Protein 2D3V (pdb70)

Solvent-accessible surface area: 10379 Å² total

Radius of gyration: 19.26 Å; Cα contacts (8 Å, |Δi|>4): 455; chains: 1; bounding box: 33×40×51 Å

CATH classification: 2.60.40.10 (+1 more: 2.60.40.10)

InterPro domains:
  IPR003598 Immunoglobulin subtype 2 [SM00408] (58-123)
  IPR003599 Immunoglobulin domain subtype [SM00409] (52-136)
  IPR003599 Immunoglobulin domain subtype [SM00409] (147-234)
  IPR013783 Immunoglobulin-like fold [G3DSA:2.60.40.10] (43-137)
  IPR013783 Immunoglobulin-like fold [G3DSA:2.60.40.10] (138-236)
  IPR036179 Immunoglobulin-like domain superfamily [SSF48726] (44-137)
  IPR036179 Immunoglobulin-like domain superfamily [SSF48726] (139-238)
  IPR050412 Immunoglobulin-like Receptors in Immune Regulation [PTHR11738] (25-283)

Foldseek 3Di:
DAEKAKAKPPHQEEEAFAKIKIKIFAAQQFQKKFKCFPPDPDTPDMDRDDDRRGMDIDIDRGDLVVFGKMWMWTQGPVGIGDIHDIRGHAYEAPAAAFAWDCVKIKTKDLDDFQKKWKQWCDDIDIDGWDADPVRMTIDIDDDPDQDPVDKTTWMWGHHPVRRRYTYHIHPDDIPPD

Sequence (177 aa):
LSKATLWAEPGSVISRGNSVTIRCQGTLEAQEYRLVKEGSPEPWDTQNPLEPKNKARFSIPSTEHHAGRYRCYYYSPAGWSEPSDPLELVVTGFYNKPTLSAVTLQCGSRLRFDRFILTEEKLSWTLDSQLTPSGQFQALFPVGPVTPSHRWLRCYGSRRHILQVWSEPSDLLEIPV

Structure (mmCIF, N/CA/C/O backbone):
data_2D3V
#
_entry.id   2D3V
#
_cell.length_a   28.080
_cell.length_b   58.645
_cell.length_c   131.619
_cell.angle_alpha   90.00
_cell.angle_beta   90.00
_cell.angle_gamma   90.00
#
_symmetry.space_group_name_H-M   'P 21 21 21'
#
loop_
_entity.id
_entity.type
_entity.pdbx_description
1 polymer 'leukocyte immunoglobulin-like receptor subfamily A member 5 isoform 1'
2 water water
#
loop_
_atom_site.group_PDB
_atom_site.id
_atom_site.type_symbol
_atom_site.label_atom_id
_atom_site.label_alt_id
_atom_site.label_comp_id
_atom_site.label_asym_id
_atom_site.label_entity_id
_atom_site.label_seq_id
_atom_site.pdbx_PDB_ins_code
_atom_site.Cartn_x
_atom_site.Cartn_y
_atom_site.Cartn_z
_atom_site.occupancy
_atom_site.B_iso_or_equiv
_atom_site.auth_seq_id
_atom_site.auth_comp_id
_atom_site.auth_asym_id
_atom_site.auth_atom_id
_atom_site.pdbx_PDB_model_num
ATOM 1 N N . LEU A 1 3 ? 29.893 30.674 8.731 1.00 33.52 3 LEU A N 1
ATOM 2 C CA . LEU A 1 3 ? 29.083 29.809 7.815 1.00 32.73 3 LEU A CA 1
ATOM 3 C C . LEU A 1 3 ? 27.610 29.838 8.211 1.00 32.95 3 LEU A C 1
ATOM 4 O O . LEU A 1 3 ? 27.295 29.969 9.389 1.00 34.24 3 LEU A O 1
ATOM 9 N N . SER A 1 4 ? 26.719 29.700 7.230 1.00 31.94 4 SER A N 1
ATOM 10 C CA . SER A 1 4 ? 25.269 29.816 7.492 1.00 30.49 4 SER A CA 1
ATOM 11 C C . SER A 1 4 ? 24.651 28.465 7.651 1.00 29.42 4 SER A C 1
ATOM 12 O O . SER A 1 4 ? 25.079 27.506 6.967 1.00 28.16 4 SER A O 1
ATOM 15 N N . LYS A 1 5 ? 23.677 28.393 8.566 1.00 26.96 5 LYS A N 1
ATOM 16 C CA . LYS A 1 5 ? 22.974 27.166 8.870 1.00 26.94 5 LYS A CA 1
ATOM 17 C C . LYS A 1 5 ? 21.474 27.377 8.769 1.00 26.17 5 LYS A C 1
ATOM 18 O O . LYS A 1 5 ? 20.978 28.472 9.011 1.00 25.16 5 LYS A O 1
ATOM 24 N N . ALA A 1 6 ? 20.783 26.312 8.387 1.00 26.44 6 ALA A N 1
ATOM 25 C CA . ALA A 1 6 ? 19.330 26.301 8.365 1.00 24.98 6 ALA A CA 1
ATOM 26 C C . ALA A 1 6 ? 18.773 26.350 9.794 1.00 24.88 6 ALA A C 1
ATOM 27 O O . ALA A 1 6 ? 19.450 26.021 10.765 1.00 24.38 6 ALA A O 1
ATOM 29 N N . THR A 1 7 ? 17.516 26.762 9.913 1.00 24.27 7 THR A N 1
ATOM 30 C CA . THR A 1 7 ? 16.798 26.720 11.175 1.00 24.12 7 THR A CA 1
ATOM 31 C C . THR A 1 7 ? 15.601 25.836 10.941 1.00 22.53 7 THR A C 1
ATOM 32 O O . THR A 1 7 ? 14.959 25.973 9.896 1.00 22.07 7 THR A O 1
ATOM 36 N N . LEU A 1 8 ? 15.315 24.972 11.905 1.00 20.93 8 LEU A N 1
ATOM 37 C CA . LEU A 1 8 ? 14.350 23.868 11.731 1.00 19.69 8 LEU A CA 1
ATOM 38 C C . LEU A 1 8 ? 13.500 23.797 12.984 1.00 19.90 8 LEU A C 1
ATOM 39 O O . LEU A 1 8 ? 14.041 23.732 14.098 1.00 18.94 8 LEU A O 1
ATOM 44 N N . TRP A 1 9 ? 12.166 23.797 12.838 1.00 18.74 9 TRP A N 1
ATOM 45 C CA . TRP A 1 9 ? 11.319 23.660 14.014 1.00 18.55 9 TRP A CA 1
ATOM 46 C C . TRP A 1 9 ? 10.031 22.923 13.673 1.00 18.39 9 TRP A C 1
ATOM 47 O O . TRP A 1 9 ? 9.717 22.773 12.477 1.00 16.83 9 TRP A O 1
ATOM 58 N N . ALA A 1 10 ? 9.290 22.521 14.698 1.00 17.55 10 ALA A N 1
ATOM 59 C CA . ALA A 1 10 ? 7.959 21.922 14.440 1.00 18.77 10 ALA A CA 1
ATOM 60 C C . ALA A 1 10 ? 6.816 22.753 15.015 1.00 19.75 10 ALA A C 1
ATOM 61 O O . ALA A 1 10 ? 6.984 23.422 16.038 1.00 19.17 10 ALA A O 1
ATOM 63 N N . GLU A 1 11 ? 5.682 22.740 14.299 1.00 19.29 11 GLU A N 1
ATOM 64 C CA . GLU A 1 11 ? 4.457 23.420 14.762 1.00 20.96 11 GLU A CA 1
ATOM 65 C C . GLU A 1 11 ? 3.364 22.362 14.792 1.00 20.36 11 GLU A C 1
ATOM 66 O O . GLU A 1 11 ? 3.199 21.653 13.822 1.00 20.79 11 GLU A O 1
ATOM 72 N N . PRO A 1 12 ? 2.594 22.264 15.899 1.00 21.87 12 PRO A N 1
ATOM 73 C CA . PRO A 1 12 ? 2.533 23.176 17.045 1.00 21.66 12 PRO A CA 1
ATOM 74 C C . PRO A 1 12 ? 3.650 22.967 18.075 1.00 22.09 12 PRO A C 1
ATOM 75 O O . PRO A 1 12 ? 3.888 23.840 18.919 1.00 22.09 12 PRO A O 1
ATOM 79 N N . GLY A 1 13 ? 4.332 21.826 18.001 1.00 21.29 13 GLY A N 1
ATOM 80 C CA . GLY A 1 13 ? 5.439 21.526 18.904 1.00 21.72 13 GLY A CA 1
ATOM 81 C C . GLY A 1 13 ? 6.100 20.232 18.465 1.00 22.32 13 GLY A C 1
ATOM 82 O O . GLY A 1 13 ? 5.709 19.639 17.466 1.00 22.32 13 GLY A O 1
ATOM 83 N N . SER A 1 14 ? 7.099 19.774 19.211 1.00 22.75 14 SER A N 1
ATOM 84 C CA . SER A 1 14 ? 7.874 18.580 18.776 1.00 23.30 14 SER A CA 1
ATOM 85 C C . SER A 1 14 ? 7.408 17.264 19.434 1.00 23.72 14 SER A C 1
ATOM 86 O O . SER A 1 14 ? 7.935 16.209 19.142 1.00 24.14 14 SER A O 1
ATOM 89 N N . VAL A 1 15 ? 6.399 17.326 20.311 1.00 24.50 15 VAL A N 1
ATOM 90 C CA . VAL A 1 15 ? 5.796 16.129 20.938 1.00 24.39 15 VAL A CA 1
ATOM 91 C C . VAL A 1 15 ? 4.332 15.932 20.477 1.00 24.41 15 VAL A C 1
ATOM 92 O O . VAL A 1 15 ? 3.452 16.708 20.867 1.00 24.72 15 VAL A O 1
ATOM 96 N N . ILE A 1 16 ? 4.070 14.909 19.662 1.00 24.33 16 ILE A N 1
ATOM 97 C CA . ILE A 1 16 ? 2.817 14.822 18.902 1.00 24.83 16 ILE A CA 1
ATOM 98 C C . ILE A 1 16 ? 2.115 13.479 19.129 1.00 25.84 16 ILE A C 1
ATOM 99 O O . ILE A 1 16 ? 2.719 12.435 18.955 1.00 26.11 16 ILE A O 1
ATOM 104 N N . SER A 1 17 ? 0.830 13.496 19.502 1.00 26.86 17 SER A N 1
ATOM 105 C CA . SER A 1 17 ? 0.070 12.243 19.637 1.00 27.91 17 SER A CA 1
ATOM 106 C C . SER A 1 17 ? -0.032 11.513 18.320 1.00 28.38 17 SER A C 1
ATOM 107 O O . SER A 1 17 ? -0.254 12.129 17.264 1.00 28.60 17 SER A O 1
ATOM 110 N N . ARG A 1 18 ? 0.091 10.187 18.369 1.00 28.82 18 ARG A N 1
ATOM 111 C CA . ARG A 1 18 ? -0.040 9.380 17.163 1.00 29.26 18 ARG A CA 1
ATOM 112 C C . ARG A 1 18 ? -1.352 9.670 16.431 1.00 28.32 18 ARG A C 1
ATOM 113 O O . ARG A 1 18 ? -2.409 9.811 17.071 1.00 27.20 18 ARG A O 1
ATOM 121 N N . GLY A 1 19 ? -1.281 9.759 15.100 1.00 27.26 19 GLY A N 1
ATOM 122 C CA . GLY A 1 19 ? -2.447 10.161 14.293 1.00 27.07 19 GLY A CA 1
ATOM 123 C C . GLY A 1 19 ? -2.792 11.649 14.284 1.00 25.94 19 GLY A C 1
ATOM 124 O O . GLY A 1 19 ? -3.677 12.045 13.533 1.00 27.15 19 GLY A O 1
ATOM 125 N N . ASN A 1 20 ? -2.126 12.474 15.102 1.00 25.43 20 ASN A N 1
ATOM 126 C CA . ASN A 1 20 ? -2.282 13.933 15.030 1.00 24.07 20 ASN A CA 1
ATOM 127 C C . ASN A 1 20 ? -1.325 14.540 13.978 1.00 23.86 20 ASN A C 1
ATOM 128 O O . ASN A 1 20 ? -0.401 13.875 13.518 1.00 22.91 20 ASN A O 1
ATOM 133 N N . SER A 1 21 ? -1.568 15.790 13.622 1.00 21.88 21 SER A N 1
ATOM 134 C CA . SER A 1 21 ? -0.807 16.490 12.583 1.00 22.86 21 SER A CA 1
ATOM 135 C C . SER A 1 21 ? 0.343 17.280 13.167 1.00 20.53 21 SER A C 1
ATOM 136 O O . SER A 1 21 ? 0.281 17.788 14.293 1.00 20.96 21 SER A O 1
ATOM 139 N N . VAL A 1 22 ? 1.374 17.461 12.345 1.00 19.34 22 VAL A N 1
ATOM 140 C CA . VAL A 1 22 ? 2.483 18.322 12.716 1.00 18.51 22 VAL A CA 1
ATOM 141 C C . VAL A 1 22 ? 3.094 18.864 11.423 1.00 18.64 22 VAL A C 1
ATOM 142 O O . VAL A 1 22 ? 2.981 18.224 10.345 1.00 18.66 22 VAL A O 1
ATOM 146 N N . THR A 1 23 ? 3.693 20.045 11.519 1.00 18.58 23 THR A N 1
ATOM 147 C CA . THR A 1 23 ? 4.308 20.709 10.377 1.00 18.40 23 THR A CA 1
ATOM 148 C C . THR A 1 23 ? 5.761 20.995 10.744 1.00 18.54 23 THR A C 1
ATOM 149 O O . THR A 1 23 ? 6.028 21.624 11.750 1.00 18.11 23 THR A O 1
ATOM 153 N N . ILE A 1 24 ? 6.679 20.502 9.921 1.00 17.48 24 ILE A N 1
ATOM 154 C CA . ILE A 1 24 ? 8.107 20.781 10.123 1.00 17.51 24 ILE A CA 1
ATOM 155 C C . ILE A 1 24 ? 8.456 21.914 9.202 1.00 15.06 24 ILE A C 1
ATOM 156 O O . ILE A 1 24 ? 8.158 21.859 7.996 1.00 16.90 24 ILE A O 1
ATOM 161 N N . ARG A 1 25 ? 9.042 22.982 9.735 1.00 16.01 25 ARG A N 1
ATOM 162 C CA . ARG A 1 25 ? 9.416 24.076 8.881 1.00 16.25 25 ARG A CA 1
ATOM 163 C C . ARG A 1 25 ? 10.932 24.284 8.947 1.00 17.82 25 ARG A C 1
ATOM 164 O O . ARG A 1 25 ? 11.547 24.133 10.009 1.00 16.98 25 ARG A O 1
ATOM 172 N N . CYS A 1 26 ? 11.471 24.671 7.810 1.00 18.56 26 CYS A N 1
ATOM 173 C CA . CYS A 1 26 ? 12.891 24.996 7.706 1.00 19.99 26 CYS A CA 1
ATOM 174 C C . CYS A 1 26 ? 13.041 26.397 7.121 1.00 21.29 26 CYS A C 1
ATOM 175 O O . CYS A 1 26 ? 12.346 26.797 6.136 1.00 21.81 26 CYS A O 1
ATOM 178 N N . GLN A 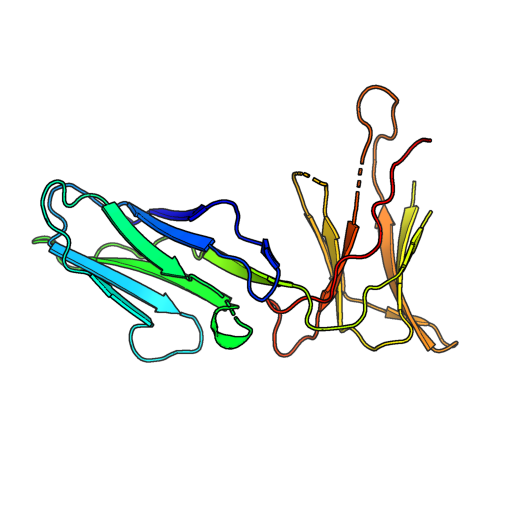1 27 ? 13.951 27.170 7.698 1.00 21.95 27 GLN A N 1
ATOM 179 C CA . GLN A 1 27 ? 14.217 28.500 7.194 1.00 23.14 27 GLN A CA 1
ATOM 180 C C . GLN A 1 27 ? 15.681 28.618 6.724 1.00 22.78 27 GLN A C 1
ATOM 181 O O . GLN A 1 27 ? 16.593 28.268 7.471 1.00 22.32 27 GLN A O 1
ATOM 187 N N . GLY A 1 28 ? 15.856 29.009 5.470 1.00 21.78 28 GLY A N 1
ATOM 188 C CA . GLY A 1 28 ? 17.187 29.328 4.884 1.00 23.76 28 GLY A CA 1
ATOM 189 C C . GLY A 1 28 ? 17.260 30.798 4.497 1.00 24.93 28 GLY A C 1
ATOM 190 O O . GLY A 1 28 ? 16.954 31.678 5.293 1.00 24.71 28 GLY A O 1
ATOM 191 N N . THR A 1 29 ? 17.662 31.059 3.262 1.00 26.45 29 THR A N 1
ATOM 192 C CA . THR A 1 29 ? 17.805 32.418 2.772 1.00 27.50 29 THR A CA 1
ATOM 193 C C . THR A 1 29 ? 17.039 32.556 1.483 1.00 28.33 29 THR A C 1
ATOM 194 O O . THR A 1 29 ? 16.541 31.570 0.933 1.00 27.96 29 THR A O 1
ATOM 198 N N . LEU A 1 30 ? 16.953 33.791 0.989 1.00 29.04 30 LEU A N 1
ATOM 199 C CA . LEU A 1 30 ? 16.305 34.052 -0.282 1.00 30.08 30 LEU A CA 1
ATOM 200 C C . LEU A 1 30 ? 17.061 33.474 -1.465 1.00 29.59 30 LEU A C 1
ATOM 201 O O . LEU A 1 30 ? 16.482 33.343 -2.531 1.00 30.11 30 LEU A O 1
ATOM 206 N N . GLU A 1 31 ? 18.343 33.124 -1.275 1.00 28.98 31 GLU A N 1
ATOM 207 C CA . GLU A 1 31 ? 19.139 32.487 -2.331 1.00 28.96 31 GLU A CA 1
ATOM 208 C C . GLU A 1 31 ? 18.993 30.962 -2.386 1.00 27.53 31 GLU A C 1
ATOM 209 O O . GLU A 1 31 ? 19.468 30.350 -3.331 1.00 25.92 31 GLU A O 1
ATOM 215 N N . ALA A 1 32 ? 18.321 30.362 -1.392 1.00 26.14 32 ALA A N 1
ATOM 216 C CA . ALA A 1 32 ? 18.147 28.902 -1.342 1.00 25.60 32 ALA A CA 1
ATOM 217 C C . ALA A 1 32 ? 17.378 28.355 -2.556 1.00 25.49 32 ALA A C 1
ATOM 218 O O . ALA A 1 32 ? 16.330 28.924 -2.947 1.00 27.34 32 ALA A O 1
ATOM 220 N N . GLN A 1 33 ? 17.891 27.265 -3.135 1.00 23.34 33 GLN A N 1
ATOM 221 C CA . GLN A 1 33 ? 17.334 26.616 -4.329 1.00 23.79 33 GLN A CA 1
ATOM 222 C C . GLN A 1 33 ? 16.620 25.295 -4.009 1.00 22.90 33 GLN A C 1
ATOM 223 O O . GLN A 1 33 ? 15.717 24.856 -4.734 1.00 23.27 33 GLN A O 1
ATOM 229 N N . GLU A 1 34 ? 17.047 24.648 -2.928 1.00 20.46 34 GLU A N 1
ATOM 230 C CA . GLU A 1 34 ? 16.569 23.354 -2.562 1.00 19.32 34 GLU A CA 1
ATOM 231 C C . GLU A 1 34 ? 16.699 23.248 -1.061 1.00 18.67 34 GLU A C 1
ATOM 232 O O . GLU A 1 34 ? 17.622 23.829 -0.481 1.00 17.83 34 GLU A O 1
ATOM 238 N N . TYR A 1 35 ? 15.749 22.553 -0.439 1.00 15.74 35 TYR A N 1
ATOM 239 C CA . TYR A 1 35 ? 15.784 22.180 0.978 1.00 14.87 35 TYR A CA 1
ATOM 240 C C . TYR A 1 35 ? 15.701 20.677 1.118 1.00 15.72 35 TYR A C 1
ATOM 241 O O . TYR A 1 35 ? 14.964 20.008 0.360 1.00 15.46 35 TYR A O 1
ATOM 250 N N . ARG A 1 36 ? 16.486 20.133 2.061 1.00 15.21 36 ARG A N 1
ATOM 251 C CA . ARG A 1 36 ? 16.544 18.723 2.292 1.00 16.62 36 ARG A CA 1
ATOM 252 C C . ARG A 1 36 ? 16.426 18.390 3.786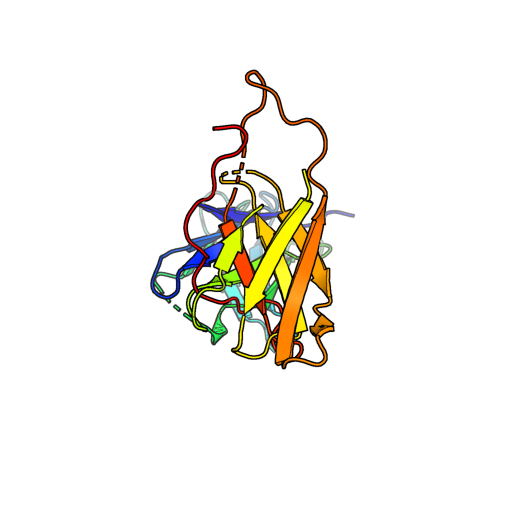 1.00 17.14 36 ARG A C 1
ATOM 253 O O . ARG A 1 36 ? 17.085 19.020 4.626 1.00 16.54 36 ARG A O 1
ATOM 261 N N . LEU A 1 37 ? 15.566 17.435 4.126 1.00 17.11 37 LEU A N 1
ATOM 262 C 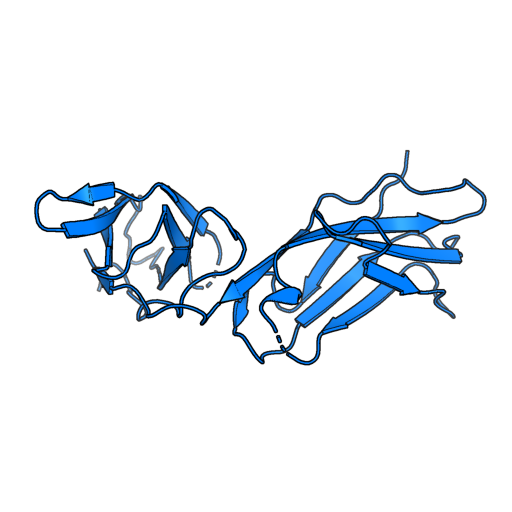CA . LEU A 1 37 ? 15.492 16.890 5.478 1.00 17.71 37 LEU A CA 1
ATOM 263 C C . LEU A 1 37 ? 16.208 15.585 5.476 1.00 18.22 37 LEU A C 1
ATOM 264 O O . LEU A 1 37 ? 16.000 14.748 4.605 1.00 17.11 37 LEU A O 1
ATOM 269 N N . VAL A 1 38 ? 17.035 15.387 6.496 1.00 18.82 38 VAL A N 1
ATOM 270 C CA . VAL A 1 38 ? 17.716 14.149 6.676 1.00 18.89 38 VAL A CA 1
ATOM 271 C C . VAL A 1 38 ? 17.361 13.638 8.062 1.00 18.65 38 VAL A C 1
ATOM 272 O O . VAL A 1 38 ? 17.308 14.411 9.002 1.00 20.00 38 VAL A O 1
ATOM 276 N N . LYS A 1 39 ? 17.073 12.366 8.168 1.00 18.54 39 LYS A N 1
ATOM 277 C CA . LYS A 1 39 ? 16.602 11.785 9.424 1.00 20.22 39 LYS A CA 1
ATOM 278 C C . LYS A 1 39 ? 17.649 10.810 9.944 1.00 20.24 39 LYS A C 1
ATOM 279 O O . LYS A 1 39 ? 18.066 9.923 9.219 1.00 20.05 39 LYS A O 1
ATOM 285 N N . GLU A 1 40 ? 18.025 10.930 11.215 1.00 21.26 40 GLU A N 1
ATOM 286 C CA . GLU A 1 40 ? 18.983 9.986 11.804 1.00 23.10 40 GLU A CA 1
ATOM 287 C C . GLU A 1 40 ? 18.564 8.539 11.607 1.00 23.50 40 GLU A C 1
ATOM 288 O O . GLU A 1 40 ? 17.411 8.164 11.854 1.00 24.96 40 GLU A O 1
ATOM 294 N N . GLY A 1 41 ? 19.480 7.726 11.075 1.00 24.37 41 GLY A N 1
ATOM 295 C CA . GLY A 1 41 ? 19.217 6.307 10.867 1.00 23.56 41 GLY A CA 1
ATOM 296 C C . GLY A 1 41 ? 18.692 6.027 9.468 1.00 24.95 41 GLY A C 1
ATOM 297 O O . GLY A 1 41 ? 18.542 4.865 9.070 1.00 25.18 41 GLY A O 1
ATOM 298 N N . SER A 1 42 ? 18.418 7.083 8.699 1.00 23.97 42 SER A N 1
ATOM 299 C CA . SER A 1 42 ? 17.961 6.937 7.321 1.00 23.40 42 SER A CA 1
ATOM 300 C C . SER A 1 42 ? 19.060 7.451 6.404 1.00 21.96 42 SER A C 1
ATOM 301 O O . SER A 1 42 ? 19.316 8.647 6.357 1.00 22.09 42 SER A O 1
ATOM 304 N N . PRO A 1 43 ? 19.711 6.542 5.665 1.00 22.33 43 PRO A N 1
ATOM 305 C CA . PRO A 1 43 ? 20.870 6.964 4.865 1.00 22.51 43 PRO A CA 1
ATOM 306 C C . PRO A 1 43 ? 20.525 7.935 3.732 1.00 21.89 43 PRO A C 1
ATOM 307 O O . PRO A 1 43 ? 21.322 8.852 3.412 1.00 23.41 43 PRO A O 1
ATOM 311 N N . GLU A 1 44 ? 19.344 7.753 3.123 1.00 20.01 44 GLU A N 1
ATOM 312 C CA . GLU A 1 44 ? 18.987 8.587 2.021 1.00 19.25 44 GLU A CA 1
ATOM 313 C C . GLU A 1 44 ? 18.117 9.752 2.540 1.00 18.75 44 GLU A C 1
ATOM 314 O O . GLU A 1 44 ? 17.486 9.621 3.592 1.00 19.36 44 GLU A O 1
ATOM 320 N N . PRO A 1 45 ? 18.095 10.896 1.830 1.00 18.40 45 PRO A N 1
ATOM 321 C CA . PRO A 1 45 ? 17.306 12.031 2.319 1.00 18.89 45 PRO A CA 1
ATOM 322 C C . PRO A 1 45 ? 15.841 11.636 2.641 1.00 18.04 45 PRO A C 1
ATOM 323 O O . PRO A 1 45 ? 15.208 10.906 1.896 1.00 17.50 45 PRO A O 1
ATOM 327 N N . TRP A 1 46 ? 15.379 12.093 3.785 1.00 18.44 46 TRP A N 1
ATOM 328 C CA . TRP A 1 46 ? 13.979 11.898 4.222 1.00 18.41 46 TRP A CA 1
ATOM 329 C C . TRP A 1 46 ? 12.977 12.616 3.328 1.00 17.17 46 TRP A C 1
ATOM 330 O O . TRP A 1 46 ? 11.909 12.065 3.010 1.00 17.73 46 TRP A O 1
ATOM 341 N N . ASP A 1 47 ? 13.289 13.853 2.951 1.00 16.94 47 ASP A N 1
ATOM 342 C CA . ASP A 1 47 ? 12.431 14.614 2.034 1.00 17.37 47 ASP A CA 1
ATOM 343 C C . ASP A 1 47 ? 13.240 15.730 1.369 1.00 18.46 47 ASP A C 1
ATOM 344 O O . ASP A 1 47 ? 14.285 16.161 1.901 1.00 17.98 47 ASP A O 1
ATOM 349 N N . THR A 1 48 ? 12.737 16.247 0.248 1.00 17.29 48 THR A N 1
ATOM 350 C CA . THR A 1 48 ? 13.355 17.326 -0.502 1.00 19.31 48 THR A CA 1
ATOM 351 C C . THR A 1 48 ? 12.284 18.250 -1.065 1.00 19.91 48 THR A C 1
ATOM 352 O O . THR A 1 48 ? 11.196 17.769 -1.470 1.00 17.86 48 THR A O 1
ATOM 356 N N . GLN A 1 49 ? 12.589 19.545 -1.109 1.00 18.88 49 GLN A N 1
ATOM 357 C CA . GLN A 1 49 ? 11.704 20.548 -1.697 1.00 21.34 49 GLN A CA 1
ATOM 358 C C . GLN A 1 49 ? 12.489 21.595 -2.448 1.00 23.71 49 GLN A C 1
ATOM 359 O O . GLN A 1 49 ? 13.552 22.067 -1.977 1.00 23.06 49 GLN A O 1
ATOM 365 N N . ASN A 1 50 ? 11.965 21.971 -3.612 1.00 25.42 50 ASN A N 1
ATOM 366 C CA . ASN A 1 50 ? 12.540 23.054 -4.399 1.00 28.34 50 ASN A CA 1
ATOM 367 C C . ASN A 1 50 ? 11.483 24.193 -4.394 1.00 30.17 50 ASN A C 1
ATOM 368 O O . ASN A 1 50 ? 10.613 24.219 -5.257 1.00 30.07 50 ASN A O 1
ATOM 373 N N . PRO A 1 51 ? 11.499 25.083 -3.382 1.00 32.97 51 PRO A N 1
ATOM 374 C CA . PRO A 1 51 ? 10.278 25.897 -3.188 1.00 34.83 51 PRO A CA 1
ATOM 375 C C . PRO A 1 51 ? 10.260 27.118 -4.094 1.00 36.73 51 PRO A C 1
ATOM 376 O O . PRO A 1 51 ? 11.309 27.506 -4.587 1.00 36.71 51 PRO A O 1
ATOM 380 N N . LEU A 1 52 ? 9.074 27.689 -4.348 1.00 38.20 52 LEU A N 1
ATOM 381 C CA . LEU A 1 52 ? 8.947 28.849 -5.223 1.00 39.92 52 LEU A CA 1
ATOM 382 C C . LEU A 1 52 ? 9.030 30.163 -4.452 1.00 41.11 52 LEU A C 1
ATOM 383 O O . LEU A 1 52 ? 9.435 30.184 -3.288 1.00 41.71 52 LEU A O 1
ATOM 388 N N . GLU A 1 53 ? 8.638 31.244 -5.133 1.00 42.65 53 GLU A N 1
ATOM 389 C CA . GLU A 1 53 ? 8.195 32.529 -4.538 1.00 43.51 53 GLU A CA 1
ATOM 390 C C . GLU A 1 53 ? 9.209 33.030 -3.527 1.00 42.30 53 GLU A C 1
ATOM 391 O O . GLU A 1 53 ? 10.364 33.213 -3.924 1.00 43.67 53 GLU A O 1
ATOM 397 N N . PRO A 1 54 ? 8.832 33.242 -2.239 1.00 40.56 54 PRO A N 1
ATOM 398 C CA . PRO A 1 54 ? 10.014 33.461 -1.384 1.00 38.90 54 PRO A CA 1
ATOM 399 C C . PRO A 1 54 ? 10.690 32.113 -1.062 1.00 36.71 54 PRO A C 1
ATOM 400 O O . PRO A 1 54 ? 10.065 31.190 -0.519 1.00 36.86 54 PRO A O 1
ATOM 404 N N . LYS A 1 55 ? 11.964 32.007 -1.417 1.00 33.81 55 LYS A N 1
ATOM 405 C CA . LYS A 1 55 ? 12.666 30.756 -1.294 1.00 30.68 55 LYS A CA 1
ATOM 406 C C . LYS A 1 55 ? 13.341 30.566 0.058 1.00 27.85 55 LYS A C 1
ATOM 407 O O . LYS A 1 55 ? 14.089 29.622 0.201 1.00 26.79 55 LYS A O 1
ATOM 413 N N . ASN A 1 56 ? 13.073 31.436 1.031 1.00 25.90 56 ASN A N 1
ATOM 414 C CA . ASN A 1 56 ? 13.726 31.339 2.372 1.00 24.93 56 ASN A CA 1
ATOM 415 C C . ASN A 1 56 ? 13.020 30.429 3.371 1.00 22.94 56 ASN A C 1
ATOM 416 O O . ASN A 1 56 ? 13.463 30.306 4.507 1.00 21.61 56 ASN A O 1
ATOM 421 N N . LYS A 1 57 ? 11.945 29.762 2.928 1.00 22.14 57 LYS A N 1
ATOM 422 C CA . LYS A 1 57 ? 11.232 28.781 3.759 1.00 22.38 57 LYS A CA 1
ATOM 423 C C . LYS A 1 57 ? 10.816 27.524 3.031 1.00 19.89 57 LYS A C 1
ATOM 424 O O . LYS A 1 57 ? 10.549 27.539 1.803 1.00 19.09 57 LYS A O 1
ATOM 430 N N . ALA A 1 58 ? 10.842 26.409 3.766 1.00 17.69 58 ALA A N 1
ATOM 431 C CA . ALA A 1 58 ? 10.273 25.165 3.250 1.00 18.05 58 ALA A CA 1
ATOM 432 C C . ALA A 1 58 ? 9.274 24.620 4.292 1.00 16.88 58 ALA A C 1
ATOM 433 O O . ALA A 1 58 ? 9.395 24.885 5.499 1.00 15.30 58 ALA A O 1
ATOM 435 N N . ARG A 1 59 ? 8.282 23.871 3.821 1.00 15.80 59 ARG A N 1
ATOM 436 C CA . ARG A 1 59 ? 7.265 23.304 4.741 1.00 14.89 59 ARG A CA 1
ATOM 437 C C . ARG A 1 59 ? 7.121 21.793 4.464 1.00 14.30 59 ARG A C 1
ATOM 438 O O . ARG A 1 59 ? 6.815 21.377 3.325 1.00 16.22 59 ARG A O 1
ATOM 446 N N . PHE A 1 60 ? 7.369 20.977 5.473 1.00 15.04 60 PHE A N 1
ATOM 447 C CA . PHE A 1 60 ? 7.344 19.537 5.377 1.00 15.93 60 PHE A CA 1
ATOM 448 C C . PHE A 1 60 ? 6.230 19.036 6.279 1.00 17.11 60 PHE A C 1
ATOM 449 O O . PHE A 1 60 ? 6.360 18.989 7.489 1.00 17.76 60 PHE A O 1
ATOM 457 N N . SER A 1 61 ? 5.120 18.661 5.659 1.00 17.57 61 SER A N 1
ATOM 458 C CA . SER A 1 61 ? 3.885 18.398 6.408 1.00 18.17 61 SER A CA 1
ATOM 459 C C . SER A 1 61 ? 3.721 16.933 6.761 1.00 17.69 61 SER A C 1
ATOM 460 O O . SER A 1 61 ? 3.969 16.047 5.916 1.00 19.01 61 SER A O 1
ATOM 463 N N . ILE A 1 62 ? 3.283 16.660 7.987 1.00 17.31 62 ILE A N 1
ATOM 464 C CA . ILE A 1 62 ? 2.943 15.300 8.422 1.00 19.18 62 ILE A CA 1
ATOM 465 C C . ILE A 1 62 ? 1.436 15.296 8.809 1.00 19.91 62 ILE A C 1
ATOM 466 O O . ILE A 1 62 ? 1.077 15.774 9.883 1.00 20.69 62 ILE A O 1
ATOM 471 N N . PRO A 1 63 ? 0.561 14.891 7.887 1.00 21.25 63 PRO A N 1
ATOM 472 C CA . PRO A 1 63 ? -0.879 14.877 8.250 1.00 22.74 63 PRO A CA 1
ATOM 473 C C . PRO A 1 63 ? -1.235 13.969 9.447 1.00 22.88 63 PRO A C 1
ATOM 474 O O . PRO A 1 63 ? -2.115 14.310 10.265 1.00 23.11 63 PRO A O 1
ATOM 478 N N . SER A 1 64 ? -0.533 12.846 9.586 1.00 23.00 64 SER A N 1
ATOM 479 C CA . SER A 1 64 ? -0.853 11.899 10.630 1.00 24.35 64 SER A CA 1
ATOM 480 C C . SER A 1 64 ? 0.421 11.247 11.172 1.00 25.11 64 SER A C 1
ATOM 481 O O . SER A 1 64 ? 1.052 10.452 10.488 1.00 24.76 64 SER A O 1
ATOM 492 N N . THR A 1 66 ? 3.024 9.008 12.718 1.00 28.14 66 THR A N 1
ATOM 493 C CA . THR A 1 66 ? 3.239 7.579 12.987 1.00 28.55 66 THR A CA 1
ATOM 494 C C . THR A 1 66 ? 4.566 7.317 13.706 1.00 28.12 66 THR A C 1
ATOM 495 O O . THR A 1 66 ? 5.393 8.229 13.888 1.00 25.23 66 THR A O 1
ATOM 499 N N . GLU A 1 67 ? 4.738 6.064 14.128 1.00 27.63 67 GLU A N 1
ATOM 500 C CA . GLU A 1 67 ? 5.989 5.584 14.732 1.00 30.01 67 GLU A CA 1
ATOM 501 C C . GLU A 1 67 ? 7.161 5.883 13.801 1.00 27.68 67 GLU A C 1
ATOM 502 O O . GLU A 1 67 ? 8.249 6.223 14.258 1.00 27.76 67 GLU A O 1
ATOM 508 N N . HIS A 1 68 ? 6.943 5.782 12.496 1.00 27.22 68 HIS A N 1
ATOM 509 C CA . HIS A 1 68 ? 8.094 5.937 11.599 1.00 27.09 68 HIS A CA 1
ATOM 510 C C . HIS A 1 68 ? 8.512 7.383 11.328 1.00 25.24 68 HIS A C 1
ATOM 511 O O . HIS A 1 68 ? 9.580 7.611 10.773 1.00 25.35 68 HIS A O 1
ATOM 518 N N . HIS A 1 69 ? 7.702 8.345 11.766 1.00 23.44 69 HIS A N 1
ATOM 519 C CA . HIS A 1 69 ? 8.084 9.778 11.750 1.00 22.80 69 HIS A CA 1
ATOM 520 C C . HIS A 1 69 ? 8.924 10.218 12.945 1.00 22.47 69 HIS A C 1
ATOM 521 O O . HIS A 1 69 ? 9.558 11.284 12.914 1.00 22.72 69 HIS A O 1
ATOM 528 N N . ALA A 1 70 ? 8.898 9.424 14.014 1.00 21.75 70 ALA A N 1
ATOM 529 C CA . ALA A 1 70 ? 9.551 9.770 15.259 1.00 21.36 70 ALA A CA 1
ATOM 530 C C . ALA A 1 70 ? 11.075 9.672 15.069 1.00 21.60 70 ALA A C 1
ATOM 531 O O . ALA A 1 70 ? 11.552 8.723 14.432 1.00 22.01 70 ALA A O 1
ATOM 533 N N . GLY A 1 71 ? 11.818 10.647 15.569 1.00 22.75 71 GLY A N 1
ATOM 534 C CA . GLY A 1 71 ? 13.294 10.597 15.415 1.00 23.86 71 GLY A CA 1
ATOM 535 C C . GLY A 1 71 ? 13.994 11.925 15.517 1.00 24.40 71 GLY A C 1
ATOM 536 O O . GLY A 1 71 ? 13.533 12.800 16.216 1.00 25.39 71 GLY A O 1
ATOM 537 N N . ARG A 1 72 ? 15.141 12.067 14.847 1.00 22.84 72 ARG A N 1
ATOM 538 C CA . ARG A 1 72 ? 15.904 13.281 14.919 1.00 22.50 72 ARG A CA 1
ATOM 539 C C . ARG A 1 72 ? 16.227 13.705 13.501 1.00 21.80 72 ARG A C 1
ATOM 540 O O . ARG A 1 72 ? 16.702 12.884 12.711 1.00 22.45 72 ARG A O 1
ATOM 548 N N . TYR A 1 73 ? 15.938 14.964 13.190 1.00 20.02 73 TYR A N 1
ATOM 549 C CA . TYR A 1 73 ? 16.060 15.496 11.840 1.00 19.22 73 TYR A CA 1
ATOM 550 C C . TYR A 1 73 ? 17.012 16.703 11.764 1.00 18.11 73 TYR A C 1
ATOM 551 O O . TYR A 1 73 ? 17.168 17.447 12.714 1.00 18.71 73 TYR A O 1
ATOM 560 N N . ARG A 1 74 ? 17.654 16.863 10.612 1.00 18.65 74 ARG A N 1
ATOM 561 C CA . ARG A 1 74 ? 18.372 18.059 10.254 1.00 17.92 74 ARG A CA 1
ATOM 562 C C . ARG A 1 74 ? 17.875 18.552 8.914 1.00 17.31 74 ARG A C 1
ATOM 563 O O . ARG A 1 74 ? 17.484 17.767 8.042 1.00 18.17 74 ARG A O 1
ATOM 571 N N . CYS A 1 75 ? 17.920 19.846 8.749 1.00 18.61 75 CYS A N 1
ATOM 572 C CA . CYS A 1 75 ? 17.585 20.478 7.492 1.00 19.88 75 CYS A CA 1
ATOM 573 C C . CYS A 1 75 ? 18.864 21.108 6.926 1.00 20.04 75 CYS A C 1
ATOM 574 O O . CYS A 1 75 ? 19.699 21.671 7.685 1.00 19.56 75 CYS A O 1
ATOM 577 N N . TYR A 1 76 ? 18.996 21.003 5.614 1.00 18.39 76 TYR A N 1
ATOM 578 C CA . TYR A 1 76 ? 20.035 21.699 4.840 1.00 19.11 76 TYR A CA 1
ATOM 579 C C . TYR A 1 76 ? 19.358 22.403 3.680 1.00 18.48 76 TYR A C 1
ATOM 580 O O . TYR A 1 76 ? 18.409 21.874 3.108 1.00 18.16 76 TYR A O 1
ATOM 589 N N . TYR A 1 77 ? 19.879 23.553 3.283 1.00 17.03 77 TYR A N 1
ATOM 590 C CA . TYR A 1 77 ? 19.492 24.134 2.018 1.00 17.71 77 TYR A CA 1
ATOM 591 C C . TYR A 1 77 ? 20.720 24.229 1.137 1.00 18.95 77 TYR A C 1
ATOM 592 O O . TYR A 1 77 ? 21.869 24.325 1.637 1.00 18.76 77 TYR A O 1
ATOM 601 N N . TYR A 1 78 ? 20.470 24.142 -0.141 1.00 19.08 78 TYR A N 1
ATOM 602 C CA . TYR A 1 78 ? 21.472 24.359 -1.190 1.00 21.39 78 TYR A CA 1
ATOM 603 C C . TYR A 1 78 ? 21.281 25.707 -1.878 1.00 23.18 78 TYR A C 1
ATOM 604 O O . TYR A 1 78 ? 20.151 26.129 -2.199 1.00 22.74 78 TYR A O 1
ATOM 613 N N . SER A 1 79 ? 22.403 26.379 -2.155 1.00 22.94 79 SER A N 1
ATOM 614 C CA . SER A 1 79 ? 22.397 27.661 -2.819 1.00 25.69 79 SER A CA 1
ATOM 615 C C . SER A 1 79 ? 23.667 27.744 -3.696 1.00 26.56 79 SER A C 1
ATOM 616 O O . SER A 1 79 ? 24.414 26.773 -3.775 1.00 24.35 79 SER A O 1
ATOM 619 N N . PRO A 1 80 ? 23.870 28.856 -4.414 1.00 28.36 80 PRO A N 1
ATOM 620 C CA . PRO A 1 80 ? 25.112 28.996 -5.163 1.00 29.29 80 PRO A CA 1
ATOM 621 C C . PRO A 1 80 ? 26.373 28.840 -4.324 1.00 29.54 80 PRO A C 1
ATOM 622 O O . PRO A 1 80 ? 27.430 28.509 -4.865 1.00 30.75 80 PRO A O 1
ATOM 626 N N . ALA A 1 81 ? 26.265 29.029 -3.017 1.00 29.91 81 ALA A N 1
ATOM 627 C CA . ALA A 1 81 ? 27.388 28.844 -2.113 1.00 29.63 81 ALA A CA 1
ATOM 628 C C . ALA A 1 81 ? 27.636 27.368 -1.793 1.00 29.05 81 ALA A C 1
ATOM 629 O O . ALA A 1 81 ? 28.619 27.039 -1.111 1.00 29.83 81 ALA A O 1
ATOM 631 N N . GLY A 1 82 ? 26.758 26.485 -2.287 1.00 25.90 82 GLY A N 1
ATOM 632 C CA . GLY A 1 82 ? 26.817 25.036 -1.979 1.00 22.68 82 GLY A CA 1
ATOM 633 C C . GLY A 1 82 ? 25.806 24.694 -0.874 1.00 21.17 82 GLY A C 1
ATOM 634 O O . GLY A 1 82 ? 24.794 25.384 -0.726 1.00 20.57 82 GLY A O 1
ATOM 635 N N . TRP A 1 83 ? 26.082 23.636 -0.122 1.00 19.95 83 TRP A N 1
ATOM 636 C CA . TRP A 1 83 ? 25.242 23.234 1.010 1.00 19.05 83 TRP A CA 1
ATOM 637 C C . TRP A 1 83 ? 25.426 24.063 2.258 1.00 19.24 83 TRP A C 1
ATOM 638 O O . TRP A 1 83 ? 26.588 24.330 2.723 1.00 16.77 83 TRP A O 1
ATOM 649 N N . SER A 1 84 ? 24.288 24.456 2.854 1.00 16.28 84 SER A N 1
ATOM 650 C CA . SER A 1 84 ? 24.331 25.095 4.170 1.00 15.61 84 SER A CA 1
ATOM 651 C C . SER A 1 84 ? 24.949 24.172 5.202 1.00 15.51 84 SER A C 1
ATOM 652 O O . SER A 1 84 ? 24.994 22.947 5.032 1.00 15.09 84 SER A O 1
ATOM 655 N N . GLU A 1 85 ? 25.407 24.760 6.316 1.00 16.95 85 GLU A N 1
ATOM 656 C CA . GLU A 1 85 ? 25.656 23.967 7.504 1.00 18.70 85 GLU A CA 1
ATOM 657 C C . GLU A 1 85 ? 24.312 23.364 7.932 1.00 20.55 85 GLU A C 1
ATOM 658 O O . GLU A 1 85 ? 23.293 24.035 7.718 1.00 21.31 85 GLU A O 1
ATOM 664 N N . PRO A 1 86 ? 24.301 22.153 8.539 1.00 20.79 86 PRO A N 1
ATOM 665 C CA . PRO A 1 86 ? 23.016 21.573 8.925 1.00 20.61 86 PRO A CA 1
ATOM 666 C C . PRO A 1 86 ? 22.396 22.382 10.053 1.00 20.47 86 PRO A C 1
ATOM 667 O O . PRO A 1 86 ? 23.112 23.026 10.863 1.00 19.17 86 PRO A O 1
ATOM 671 N N . SER A 1 87 ? 21.067 22.345 10.129 1.00 20.68 87 SER A N 1
ATOM 672 C CA . SER A 1 87 ? 20.413 22.940 11.270 1.00 19.56 87 SER A CA 1
ATOM 673 C C . SER A 1 87 ? 20.760 22.151 12.534 1.00 20.56 87 SER A C 1
ATOM 674 O O . SER A 1 87 ? 21.132 20.948 12.487 1.00 19.75 87 SER A O 1
ATOM 677 N N . ASP A 1 88 ? 20.598 22.802 13.689 1.00 22.18 88 ASP A N 1
ATOM 678 C CA . ASP A 1 88 ? 20.489 22.034 14.926 1.00 23.94 88 ASP A CA 1
ATOM 679 C C . ASP A 1 88 ? 19.468 20.914 14.711 1.00 24.13 88 ASP A C 1
ATOM 680 O O . ASP A 1 88 ? 18.477 21.125 14.005 1.00 23.71 88 ASP A O 1
ATOM 685 N N . PRO A 1 89 ? 19.699 19.722 15.311 1.00 24.30 89 PRO A N 1
ATOM 686 C CA . PRO A 1 89 ? 18.761 18.623 15.152 1.00 23.75 89 PRO A CA 1
ATOM 687 C C . PRO A 1 89 ? 17.439 18.940 15.833 1.00 23.94 89 PRO A C 1
ATOM 688 O O . PRO A 1 89 ? 17.400 19.564 16.897 1.00 23.53 89 PRO A O 1
ATOM 692 N N . LEU A 1 90 ? 16.360 18.559 15.162 1.00 22.20 90 LEU A N 1
ATOM 693 C CA . LEU A 1 90 ? 15.006 18.664 15.733 1.00 21.62 90 LEU A CA 1
ATOM 694 C C . LEU A 1 90 ? 14.620 17.275 16.182 1.00 21.33 90 LEU A C 1
ATOM 695 O O . LEU A 1 90 ? 14.663 16.323 15.395 1.00 21.07 90 LEU A O 1
ATOM 700 N N . GLU A 1 91 ? 14.220 17.131 17.448 1.00 20.87 91 GLU A N 1
ATOM 701 C CA . GLU A 1 91 ? 13.898 15.819 17.946 1.00 21.96 91 GLU A CA 1
ATOM 702 C C . GLU A 1 91 ? 12.386 15.731 17.978 1.00 22.81 91 GLU A C 1
ATOM 703 O O . GLU A 1 91 ? 11.750 16.399 18.786 1.00 23.23 91 GLU A O 1
ATOM 709 N N . LEU A 1 92 ? 11.843 14.916 17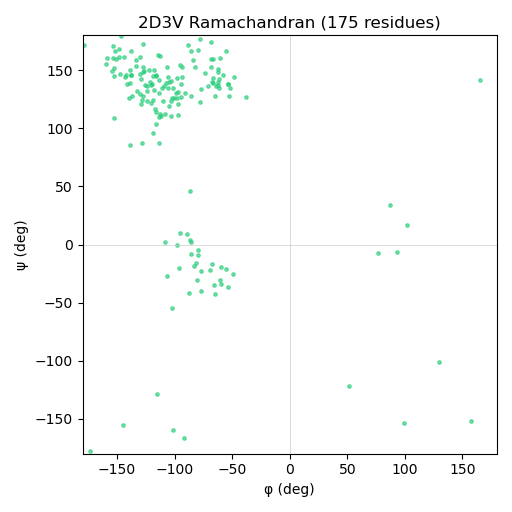.091 1.00 21.93 92 LEU A N 1
ATOM 710 C CA . LEU A 1 92 ? 10.401 14.827 16.913 1.00 22.86 92 LEU A CA 1
ATOM 711 C C . LEU A 1 92 ? 9.900 13.545 17.542 1.00 23.16 92 LEU A C 1
ATOM 712 O O . LEU A 1 92 ? 10.313 12.447 17.178 1.00 23.40 92 LEU A O 1
ATOM 717 N N . VAL A 1 93 ? 9.022 13.703 18.528 1.00 23.25 93 VAL A N 1
ATOM 718 C CA . VAL A 1 93 ? 8.572 12.591 19.363 1.00 23.84 93 VAL A CA 1
ATOM 719 C C . VAL A 1 93 ? 7.114 12.238 19.037 1.00 23.75 93 VAL A C 1
ATOM 720 O O . VAL A 1 93 ? 6.314 13.131 18.872 1.00 25.09 93 VAL A O 1
ATOM 724 N N . VAL A 1 94 ? 6.772 10.952 18.930 1.00 24.40 94 VAL A N 1
ATOM 725 C CA . VAL A 1 94 ? 5.356 10.538 18.866 1.00 23.76 94 VAL A CA 1
ATOM 726 C C . VAL A 1 94 ? 4.944 9.864 20.200 1.00 25.31 94 VAL A C 1
ATOM 727 O O . VAL A 1 94 ? 5.733 9.131 20.802 1.00 26.09 94 VAL A O 1
ATOM 731 N N . THR A 1 95 ? 3.733 10.168 20.678 1.00 25.88 95 THR A N 1
ATOM 732 C CA . THR A 1 95 ? 3.238 9.614 21.945 1.00 25.58 95 THR A CA 1
ATOM 733 C C . THR A 1 95 ? 2.055 8.699 21.642 1.00 26.63 95 THR A C 1
ATOM 734 O O . THR A 1 95 ? 1.505 8.745 20.537 1.00 26.89 95 THR A O 1
ATOM 738 N N . GLY A 1 96 ? 1.698 7.849 22.608 1.00 27.51 96 GLY A N 1
ATOM 739 C CA . GLY A 1 96 ? 0.528 6.995 22.512 1.00 28.80 96 GLY A CA 1
ATOM 740 C C . GLY A 1 96 ? 0.819 5.542 22.147 1.00 30.61 96 GLY A C 1
ATOM 741 O O . GLY A 1 96 ? -0.079 4.819 21.721 1.00 30.29 96 GLY A O 1
ATOM 742 N N . PHE A 1 97 ? 2.079 5.113 22.293 1.00 31.23 97 PHE A N 1
ATOM 743 C CA . PHE A 1 97 ? 2.496 3.793 21.798 1.00 32.52 97 PHE A CA 1
ATOM 744 C C . PHE A 1 97 ? 2.760 2.747 22.892 1.00 33.42 97 PHE A C 1
ATOM 745 O O . PHE A 1 97 ? 3.134 1.594 22.604 1.00 33.78 97 PHE A O 1
ATOM 753 N N . TYR A 1 98 ? 2.532 3.155 24.139 1.00 34.25 98 TYR A N 1
ATOM 754 C CA . TYR A 1 98 ? 2.511 2.241 25.286 1.00 35.00 98 TYR A CA 1
ATOM 755 C C . TYR A 1 98 ? 1.436 2.735 26.247 1.00 35.53 98 TYR A C 1
ATOM 756 O O . TYR A 1 98 ? 1.025 3.897 26.177 1.00 35.45 98 TYR A O 1
ATOM 765 N N . ASN A 1 99 ? 0.987 1.851 27.142 1.00 36.91 99 ASN A N 1
ATOM 766 C CA . ASN A 1 99 ? 0.075 2.214 28.246 1.00 37.85 99 ASN A CA 1
ATOM 767 C C . ASN A 1 99 ? 0.615 3.372 29.071 1.00 37.87 99 ASN A C 1
ATOM 768 O O . ASN A 1 99 ? 1.804 3.395 29.384 1.00 38.26 99 ASN A O 1
ATOM 773 N N . LYS A 1 100 ? -0.264 4.307 29.438 1.00 38.61 100 LYS A N 1
ATOM 774 C CA . LYS A 1 100 ? 0.116 5.470 30.252 1.00 39.37 100 LYS A CA 1
ATOM 775 C C . LYS A 1 100 ? 0.640 5.066 31.621 1.00 39.42 100 LYS A C 1
ATOM 776 O O . LYS A 1 100 ? 0.079 4.163 32.253 1.00 40.19 100 LYS A O 1
ATOM 782 N N . PRO A 1 101 ? 1.730 5.703 32.080 1.00 39.10 101 PRO A N 1
ATOM 783 C CA . PRO A 1 101 ? 2.182 5.418 33.438 1.00 38.59 101 PRO A CA 1
ATOM 784 C C . PRO A 1 101 ? 1.303 6.162 34.452 1.00 38.96 101 PRO A C 1
ATOM 785 O O . PRO A 1 101 ? 0.379 6.884 34.057 1.00 38.22 101 PRO A O 1
ATOM 789 N N . THR A 1 102 ? 1.541 5.950 35.739 1.00 39.06 102 THR A N 1
ATOM 790 C CA . THR A 1 102 ? 0.812 6.711 36.752 1.00 39.77 102 THR A CA 1
ATOM 791 C C . THR A 1 102 ? 1.772 7.716 37.319 1.00 39.51 102 THR A C 1
ATOM 792 O O . THR A 1 102 ? 2.963 7.440 37.460 1.00 40.14 102 THR A O 1
ATOM 796 N N . LEU A 1 103 ? 1.246 8.889 37.645 1.00 39.77 103 LEU A N 1
ATOM 797 C CA . LEU A 1 103 ? 2.058 9.980 38.158 1.00 39.54 103 LEU A CA 1
ATOM 798 C C . LEU A 1 103 ? 1.426 10.484 39.444 1.00 40.10 103 LEU A C 1
ATOM 799 O O . LEU A 1 103 ? 0.262 10.858 39.447 1.00 39.98 103 LEU A O 1
ATOM 804 N N . SER A 1 104 ? 2.196 10.501 40.521 1.00 40.64 104 SER A N 1
ATOM 805 C CA . SER A 1 104 ? 1.692 10.982 41.803 1.00 42.52 104 SER A CA 1
ATOM 806 C C . SER A 1 104 ? 2.804 11.568 42.668 1.00 43.20 104 SER A C 1
ATOM 807 O O . SER A 1 104 ? 3.987 11.393 42.375 1.00 43.34 104 SER A O 1
ATOM 810 N N . ALA A 1 105 ? 2.393 12.276 43.722 1.00 44.74 105 ALA A N 1
ATOM 811 C CA . ALA A 1 105 ? 3.278 12.760 44.790 1.00 45.64 105 ALA A CA 1
ATOM 812 C C . ALA A 1 105 ? 3.411 11.709 45.896 1.00 46.11 105 ALA A C 1
ATOM 813 O O . ALA A 1 105 ? 4.399 11.689 46.644 1.00 47.24 105 ALA A O 1
ATOM 815 N N . VAL A 1 117 ? 8.712 19.049 46.234 1.00 55.53 117 VAL A N 1
ATOM 816 C CA . VAL A 1 117 ? 7.796 17.905 46.184 1.00 55.50 117 VAL A CA 1
ATOM 817 C C . VAL A 1 117 ? 8.323 16.854 45.200 1.00 55.14 117 VAL A C 1
ATOM 818 O O . VAL A 1 117 ? 8.632 17.175 44.049 1.00 55.33 117 VAL A O 1
ATOM 822 N N . THR A 1 118 ? 8.440 15.607 45.663 1.00 54.56 118 THR A N 1
ATOM 823 C CA . THR A 1 118 ? 8.902 14.500 44.814 1.00 53.79 118 THR A CA 1
ATOM 824 C C . THR A 1 118 ? 7.743 13.880 44.028 1.00 53.12 118 THR A C 1
ATOM 825 O O . THR A 1 118 ? 6.707 13.522 44.594 1.00 52.66 118 THR A O 1
ATOM 829 N N . LEU A 1 119 ? 7.924 13.784 42.713 1.00 52.26 119 LEU A N 1
ATOM 830 C CA . LEU A 1 119 ? 6.940 13.140 41.862 1.00 51.29 119 LEU A CA 1
ATOM 831 C C . LEU A 1 119 ? 7.403 11.749 41.466 1.00 50.49 119 LEU A C 1
ATOM 832 O O . LEU A 1 119 ? 8.587 11.531 41.215 1.00 50.88 119 LEU A O 1
ATOM 837 N N . GLN A 1 120 ? 6.468 10.807 41.429 1.00 49.43 120 GLN A N 1
ATOM 838 C CA . GLN A 1 120 ? 6.796 9.452 41.041 1.00 48.68 120 GLN A CA 1
ATOM 839 C C . GLN A 1 120 ? 6.060 9.080 39.765 1.00 47.53 120 GLN A C 1
ATOM 840 O O . GLN A 1 120 ? 4.826 9.064 39.713 1.00 46.69 120 GLN A O 1
ATOM 846 N N . CYS A 1 121 ? 6.842 8.825 38.720 1.00 46.56 121 CYS A N 1
ATOM 847 C CA . CYS A 1 121 ? 6.305 8.288 37.487 1.00 45.64 121 CYS A CA 1
ATOM 848 C C . CYS A 1 121 ? 6.639 6.802 37.542 1.00 44.97 121 CYS A C 1
ATOM 849 O O . CYS A 1 121 ? 7.788 6.426 37.779 1.00 45.00 121 CYS A O 1
ATOM 852 N N . GLY A 1 122 ? 5.630 5.954 37.385 1.00 44.35 122 GLY A N 1
ATOM 853 C CA . GLY A 1 122 ? 5.863 4.523 37.500 1.00 43.55 122 GLY A CA 1
ATOM 854 C C . GLY A 1 122 ? 4.929 3.663 36.684 1.00 43.40 122 GLY A C 1
ATOM 855 O O . GLY A 1 122 ? 3.837 4.101 36.278 1.00 42.82 122 GLY A O 1
ATOM 856 N N . SER A 1 123 ? 5.363 2.430 36.443 1.00 42.89 123 SER A N 1
ATOM 857 C CA . SER A 1 123 ? 4.548 1.474 35.715 1.00 43.36 123 SER A CA 1
ATOM 858 C C . SER A 1 123 ? 4.981 0.035 35.974 1.00 43.57 123 SER A C 1
ATOM 859 O O . SER A 1 123 ? 6.131 -0.229 36.350 1.00 43.05 123 SER A O 1
ATOM 862 N N . ARG A 1 124 ? 4.027 -0.871 35.785 1.00 43.96 124 ARG A N 1
ATOM 863 C CA . ARG A 1 124 ? 4.289 -2.301 35.741 1.00 45.31 124 ARG A CA 1
ATOM 864 C C . ARG A 1 124 ? 4.886 -2.640 34.370 1.00 44.82 124 ARG A C 1
ATOM 865 O O . ARG A 1 124 ? 5.823 -3.439 34.269 1.00 44.83 124 ARG A O 1
ATOM 873 N N . LEU A 1 125 ? 4.341 -2.000 33.328 1.00 44.28 125 LEU A N 1
ATOM 874 C CA . LEU A 1 125 ? 4.821 -2.135 31.958 1.00 43.75 125 LEU A CA 1
ATOM 875 C C . LEU A 1 125 ? 6.246 -1.591 31.869 1.00 43.53 125 LEU A C 1
ATOM 876 O O . LEU A 1 125 ? 6.567 -0.537 32.438 1.00 43.39 125 LEU A O 1
ATOM 881 N N . ARG A 1 126 ? 7.106 -2.322 31.173 1.00 43.08 126 ARG A N 1
ATOM 882 C CA . ARG A 1 126 ? 8.531 -2.013 31.164 1.00 42.97 126 ARG A CA 1
ATOM 883 C C . ARG A 1 126 ? 8.831 -0.678 30.460 1.00 41.79 126 ARG A C 1
ATOM 884 O O . ARG A 1 126 ? 8.221 -0.370 29.432 1.00 41.76 126 ARG A O 1
ATOM 892 N N . PHE A 1 127 ? 9.749 0.103 31.027 1.00 40.29 127 PHE A N 1
ATOM 893 C CA . PHE A 1 127 ? 10.273 1.320 30.381 1.00 39.25 127 PHE A CA 1
ATOM 894 C C . PHE A 1 127 ? 11.728 1.511 30.783 1.00 39.49 127 PHE A C 1
ATOM 895 O O . PHE A 1 127 ? 12.095 1.194 31.901 1.00 40.30 127 PHE A O 1
ATOM 903 N N . ASP A 1 128 ? 12.537 2.053 29.882 1.00 39.67 128 ASP A N 1
ATOM 904 C CA . ASP A 1 128 ? 13.946 2.353 30.137 1.00 39.75 128 ASP A CA 1
ATOM 905 C C . ASP A 1 128 ? 14.160 3.804 30.557 1.00 39.36 128 ASP A C 1
ATOM 906 O O . ASP A 1 128 ? 15.177 4.135 31.156 1.00 39.40 128 ASP A O 1
ATOM 911 N N . ARG A 1 129 ? 13.191 4.660 30.237 1.00 38.57 129 ARG A N 1
ATOM 912 C CA . ARG A 1 129 ? 13.293 6.075 30.517 1.00 38.07 129 ARG A CA 1
ATOM 913 C C . ARG A 1 129 ? 11.927 6.600 30.942 1.00 37.12 129 ARG A C 1
ATOM 914 O O . ARG A 1 129 ? 10.901 6.133 30.445 1.00 36.79 129 ARG A O 1
ATOM 922 N N . PHE A 1 130 ? 11.916 7.570 31.856 1.00 36.33 130 PHE A N 1
ATOM 923 C CA . PHE A 1 130 ? 10.699 8.336 32.123 1.00 36.13 130 PHE A CA 1
ATOM 924 C C . PHE A 1 130 ? 10.910 9.818 31.843 1.00 35.95 130 PHE A C 1
ATOM 925 O O . PHE A 1 130 ? 11.968 10.384 32.161 1.00 35.83 130 PHE A O 1
ATOM 933 N N . ILE A 1 131 ? 9.904 10.420 31.216 1.00 35.50 131 ILE A N 1
ATOM 934 C CA . ILE A 1 131 ? 9.940 11.834 30.865 1.00 35.75 131 ILE A CA 1
ATOM 935 C C . ILE A 1 131 ? 8.776 12.545 31.547 1.00 35.93 131 ILE A C 1
ATOM 936 O O . ILE A 1 131 ? 7.616 12.179 31.366 1.00 35.58 131 ILE A O 1
ATOM 941 N N . LEU A 1 132 ? 9.118 13.540 32.352 1.00 36.76 132 LEU A N 1
ATOM 942 C CA . LEU A 1 132 ? 8.151 14.382 33.038 1.00 37.71 132 LEU A CA 1
ATOM 943 C C . LEU A 1 132 ? 7.996 15.670 32.236 1.00 38.53 132 LEU A C 1
ATOM 944 O O . LEU A 1 132 ? 8.994 16.293 31.866 1.00 38.92 132 LEU A O 1
ATOM 949 N N . THR A 1 133 ? 6.762 16.069 31.953 1.00 39.64 133 THR A N 1
ATOM 950 C CA . THR A 1 133 ? 6.533 17.247 31.110 1.00 40.51 133 THR A CA 1
ATOM 951 C C . THR A 1 133 ? 5.563 18.242 31.747 1.00 41.71 133 THR A C 1
ATOM 952 O O . THR A 1 133 ? 4.582 17.846 32.380 1.00 40.77 133 THR A O 1
ATOM 956 N N . GLU A 1 134 ? 5.852 19.529 31.554 1.00 42.83 134 GLU A N 1
ATOM 957 C CA . GLU A 1 134 ? 4.991 20.631 31.995 1.00 44.47 134 GLU A CA 1
ATOM 958 C C . GLU A 1 134 ? 4.041 21.081 30.862 1.00 44.97 134 GLU A C 1
ATOM 959 O O . GLU A 1 134 ? 4.496 21.363 29.754 1.00 44.84 134 GLU A O 1
ATOM 965 N N . GLU A 1 135 ? 2.731 21.128 31.144 1.00 45.97 135 GLU A N 1
ATOM 966 C CA . GLU A 1 135 ? 1.692 21.495 30.150 1.00 47.22 135 GLU A CA 1
ATOM 967 C C . GLU A 1 135 ? 1.428 22.999 30.025 1.00 47.53 135 GLU A C 1
ATOM 968 O O . GLU A 1 135 ? 2.150 23.828 30.593 1.00 48.09 135 GLU A O 1
ATOM 974 N N . LYS A 1 139 ? 6.167 25.361 29.781 1.00 62.41 139 LYS A N 1
ATOM 975 C CA . LYS A 1 139 ? 6.496 24.219 28.929 1.00 62.33 139 LYS A CA 1
ATOM 976 C C . LYS A 1 139 ? 7.988 23.840 28.947 1.00 62.09 139 LYS A C 1
ATOM 977 O O . LYS A 1 139 ? 8.843 24.550 28.406 1.00 62.15 139 LYS A O 1
ATOM 983 N N . LEU A 1 140 ? 8.257 22.696 29.576 1.00 61.59 140 LEU A N 1
ATOM 984 C CA . LEU A 1 140 ? 9.593 22.168 29.863 1.00 60.84 140 LEU A CA 1
ATOM 985 C C . LEU A 1 140 ? 9.511 20.646 29.956 1.00 60.10 140 LEU A C 1
ATOM 986 O O . LEU A 1 140 ? 8.412 20.084 29.960 1.00 59.57 140 LEU A O 1
ATOM 991 N N . SER A 1 141 ? 10.660 19.979 30.030 1.00 59.39 141 SER A N 1
ATOM 992 C CA . SER A 1 141 ? 10.677 18.537 30.292 1.00 58.74 141 SER A CA 1
ATOM 993 C C . SER A 1 141 ? 11.907 18.072 31.083 1.00 58.20 141 SER A C 1
ATOM 994 O O . SER A 1 141 ? 12.910 18.784 31.172 1.00 57.94 141 SER A O 1
ATOM 997 N N . TRP A 1 142 ? 11.796 16.882 31.669 1.00 57.35 142 TRP A N 1
ATOM 998 C CA . TRP A 1 142 ? 12.847 16.284 32.483 1.00 56.75 142 TRP A CA 1
ATOM 999 C C . TRP A 1 142 ? 12.907 14.800 32.143 1.00 55.50 142 TRP A C 1
ATOM 1000 O O . TRP A 1 142 ? 11.894 14.105 32.216 1.00 55.03 142 TRP A O 1
ATOM 1011 N N . THR A 1 143 ? 14.089 14.318 31.776 1.00 54.14 143 THR A N 1
ATOM 1012 C CA . THR A 1 143 ? 14.276 12.907 31.434 1.00 52.82 143 THR A CA 1
ATOM 1013 C C . THR A 1 143 ? 15.125 12.216 32.498 1.00 51.83 143 THR A C 1
ATOM 1014 O O . THR A 1 143 ? 16.134 12.766 32.946 1.00 51.87 143 THR A O 1
ATOM 1018 N N . LEU A 1 144 ? 14.695 11.028 32.915 1.00 50.39 144 LEU A N 1
ATOM 1019 C CA . LEU A 1 144 ? 15.480 10.184 33.811 1.00 49.35 144 LEU A CA 1
ATOM 1020 C C . LEU A 1 144 ? 15.437 8.717 33.387 1.00 48.60 144 LEU A C 1
ATOM 1021 O O . LEU A 1 144 ? 14.426 8.237 32.871 1.00 47.60 144 LEU A O 1
ATOM 1026 N N . ASP A 1 145 ? 16.553 8.022 33.601 1.00 47.78 145 ASP A N 1
ATOM 1027 C CA . ASP A 1 145 ? 16.604 6.571 33.458 1.00 47.76 145 ASP A CA 1
ATOM 1028 C C . ASP A 1 145 ? 15.643 5.961 34.464 1.00 47.49 145 ASP A C 1
ATOM 1029 O O . ASP A 1 145 ? 15.510 6.464 35.586 1.00 47.35 145 ASP A O 1
ATOM 1034 N N . SER A 1 146 ? 14.967 4.891 34.066 1.00 47.43 146 SER A N 1
ATOM 1035 C CA . SER A 1 146 ? 14.053 4.223 34.980 1.00 47.75 146 SER A CA 1
ATOM 1036 C C . SER A 1 146 ? 14.838 3.328 35.927 1.00 48.84 146 SER A C 1
ATOM 1037 O O . SER A 1 146 ? 16.020 3.056 35.718 1.00 48.63 146 SER A O 1
ATOM 1040 N N . GLN A 1 147 ? 14.161 2.860 36.965 1.00 50.01 147 GLN A N 1
ATOM 1041 C CA . GLN A 1 147 ? 14.705 1.847 37.850 1.00 51.40 147 GLN A CA 1
ATOM 1042 C C . GLN A 1 147 ? 13.594 0.882 38.168 1.00 51.89 147 GLN A C 1
ATOM 1043 O O . GLN A 1 147 ? 12.446 1.292 38.352 1.00 51.82 147 GLN A O 1
ATOM 1049 N N . LEU A 1 148 ? 13.912 -0.407 38.193 1.00 52.50 148 LEU A N 1
ATOM 1050 C CA . LEU A 1 148 ? 12.921 -1.369 38.645 1.00 53.11 148 LEU A CA 1
ATOM 1051 C C . LEU A 1 148 ? 13.157 -1.693 40.108 1.00 53.04 148 LEU A C 1
ATOM 1052 O O . LEU A 1 148 ? 14.287 -1.948 40.540 1.00 53.13 148 LEU A O 1
ATOM 1057 N N . THR A 1 149 ? 12.078 -1.629 40.868 1.00 53.02 149 THR A N 1
ATOM 1058 C CA . THR A 1 149 ? 12.112 -1.915 42.285 1.00 52.89 149 THR A CA 1
ATOM 1059 C C . THR A 1 149 ? 12.038 -3.437 42.433 1.00 52.85 149 THR A C 1
ATOM 1060 O O . THR A 1 149 ? 11.478 -4.107 41.554 1.00 52.62 149 THR A O 1
ATOM 1064 N N . PRO A 1 150 ? 12.603 -3.998 43.533 1.00 52.90 150 PRO A N 1
ATOM 1065 C CA . PRO A 1 150 ? 12.507 -5.456 43.752 1.00 52.73 150 PRO A CA 1
ATOM 1066 C C . PRO A 1 150 ? 11.086 -6.042 43.614 1.00 52.25 150 PRO A C 1
ATOM 1067 O O . PRO A 1 150 ? 10.947 -7.224 43.281 1.00 52.45 150 PRO A O 1
ATOM 1071 N N . SER A 1 151 ? 10.053 -5.227 43.840 1.00 51.71 151 SER A N 1
ATOM 1072 C CA . SER A 1 151 ? 8.664 -5.669 43.672 1.00 51.36 151 SER A CA 1
ATOM 1073 C C . SER A 1 151 ? 8.144 -5.531 42.233 1.00 51.68 151 SER A C 1
ATOM 1074 O O . SER A 1 151 ? 6.968 -5.819 41.951 1.00 51.31 151 SER A O 1
ATOM 1077 N N . GLY A 1 152 ? 9.016 -5.077 41.331 1.00 51.58 152 GLY A N 1
ATOM 1078 C CA . GLY A 1 152 ? 8.721 -5.078 39.893 1.00 51.62 152 GLY A CA 1
ATOM 1079 C C . GLY A 1 152 ? 7.992 -3.862 39.343 1.00 51.34 152 GLY A C 1
ATOM 1080 O O . GLY A 1 152 ? 7.181 -3.977 38.422 1.00 51.46 152 GLY A O 1
ATOM 1081 N N . GLN A 1 153 ? 8.274 -2.693 39.906 1.00 50.81 153 GLN A N 1
ATOM 1082 C CA . GLN A 1 153 ? 7.762 -1.455 39.342 1.00 50.24 153 GLN A CA 1
ATOM 1083 C C . GLN A 1 153 ? 8.913 -0.742 38.647 1.00 49.27 153 GLN A C 1
ATOM 1084 O O . GLN A 1 153 ? 10.025 -0.660 39.171 1.00 48.67 153 GLN A O 1
ATOM 1090 N N . PHE A 1 154 ? 8.649 -0.256 37.446 1.00 48.30 154 PHE A N 1
ATOM 1091 C CA . PHE A 1 154 ? 9.601 0.606 36.784 1.00 47.44 154 PHE A CA 1
ATOM 1092 C C . PHE A 1 154 ? 9.203 2.004 37.204 1.00 47.52 154 PHE A C 1
ATOM 1093 O O . PHE A 1 154 ? 8.023 2.347 37.162 1.00 47.28 154 PHE A O 1
ATOM 1101 N N . GLN A 1 155 ? 10.173 2.780 37.671 1.00 47.47 155 GLN A N 1
ATOM 1102 C CA . GLN A 1 155 ? 9.889 4.108 38.195 1.00 48.05 155 GLN A CA 1
ATOM 1103 C C . GLN A 1 155 ? 11.072 5.063 38.075 1.00 47.97 155 GLN A C 1
ATOM 1104 O O . GLN A 1 155 ? 12.221 4.647 37.886 1.00 47.96 155 GLN A O 1
ATOM 1110 N N . ALA A 1 156 ? 10.752 6.348 38.157 1.00 47.76 156 ALA A N 1
ATOM 1111 C CA . ALA A 1 156 ? 11.725 7.418 38.289 1.00 48.13 156 ALA A CA 1
ATOM 1112 C C . ALA A 1 156 ? 11.155 8.412 39.303 1.00 48.36 156 ALA A C 1
ATOM 1113 O O . ALA A 1 156 ? 9.932 8.549 39.433 1.00 47.80 156 ALA A O 1
ATOM 1115 N N . LEU A 1 157 ? 12.049 9.088 40.017 1.00 48.99 157 LEU A N 1
ATOM 1116 C CA . LEU A 1 157 ? 11.672 10.068 41.030 1.00 49.75 157 LEU A CA 1
ATOM 1117 C C . LEU A 1 157 ? 12.142 11.480 40.648 1.00 50.45 157 LEU A C 1
ATOM 1118 O O . LEU A 1 157 ? 13.343 11.758 40.562 1.00 50.59 157 LEU A O 1
ATOM 1123 N N . PHE A 1 158 ? 11.179 12.360 40.399 1.00 51.49 158 PHE A N 1
ATOM 1124 C CA . PHE A 1 158 ? 11.472 13.715 39.953 1.00 52.65 158 PHE A CA 1
ATOM 1125 C C . PHE A 1 158 ? 11.201 14.754 41.053 1.00 54.11 158 PHE A C 1
ATOM 1126 O O . PHE A 1 158 ? 10.041 14.958 41.437 1.00 53.91 158 PHE A O 1
ATOM 1134 N N . PRO A 1 159 ? 12.270 15.402 41.573 1.00 55.65 159 PRO A N 1
ATOM 1135 C CA . PRO A 1 159 ? 12.108 16.618 42.383 1.00 56.82 159 PRO A CA 1
ATOM 1136 C C . PRO A 1 159 ? 11.568 17.768 41.526 1.00 58.21 159 PRO A C 1
ATOM 1137 O O . PRO A 1 159 ? 11.932 17.898 40.348 1.00 58.56 159 PRO A O 1
ATOM 1141 N N . VAL A 1 160 ? 10.712 18.596 42.111 1.00 59.61 160 VAL A N 1
ATOM 1142 C CA . VAL A 1 160 ? 10.061 19.656 41.357 1.00 61.15 160 VAL A CA 1
AT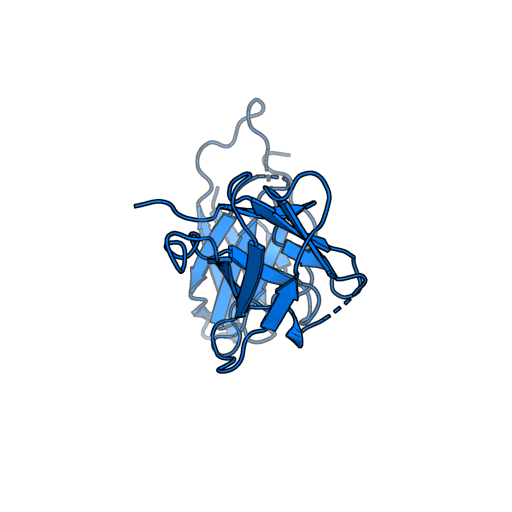OM 1143 C C . VAL A 1 160 ? 10.674 21.054 41.581 1.00 61.97 160 VAL A C 1
ATOM 1144 O O . VAL A 1 160 ? 11.086 21.713 40.609 1.00 62.52 160 VAL A O 1
ATOM 1148 N N . GLY A 1 161 ? 10.764 21.499 42.835 1.00 62.49 161 GLY A N 1
ATOM 1149 C CA . GLY A 1 161 ? 11.513 22.730 43.146 1.00 63.08 161 GLY A CA 1
ATOM 1150 C C . GLY A 1 161 ? 10.786 23.771 43.987 1.00 63.25 161 GLY A C 1
ATOM 1151 O O . GLY A 1 161 ? 10.755 23.659 45.220 1.00 63.67 161 GLY A O 1
ATOM 1152 N N . PRO A 1 16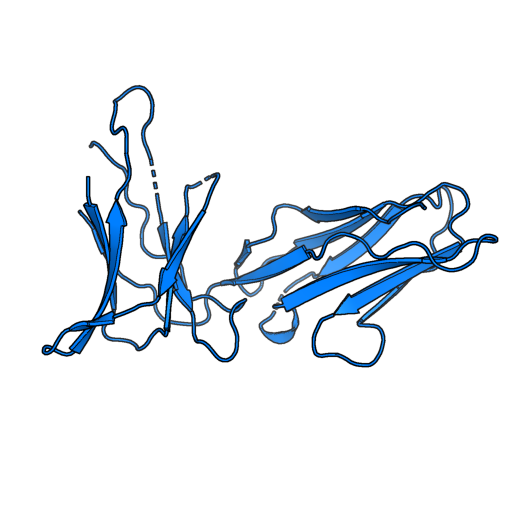2 ? 10.256 24.831 43.342 1.00 63.10 162 PRO A N 1
ATOM 1153 C CA . PRO A 1 162 ? 9.325 25.700 44.051 1.00 62.78 162 PRO A CA 1
ATOM 1154 C C . PRO A 1 162 ? 7.869 25.337 43.758 1.00 62.49 162 PRO A C 1
ATOM 1155 O O . PRO A 1 162 ? 7.400 25.502 42.627 1.00 62.67 162 PRO A O 1
ATOM 1159 N N . VAL A 1 163 ? 7.170 24.816 44.765 1.00 62.12 163 VAL A N 1
ATOM 1160 C CA . VAL A 1 163 ? 5.712 24.673 44.688 1.00 61.74 163 VAL A CA 1
ATOM 1161 C C . VAL A 1 163 ? 5.109 25.880 45.395 1.00 61.31 163 VAL A C 1
ATOM 1162 O O . VAL A 1 163 ? 5.388 26.130 46.575 1.00 61.67 163 VAL A O 1
ATOM 1166 N N . THR A 1 164 ? 4.310 26.644 44.656 1.00 60.56 164 THR A N 1
ATOM 1167 C CA . THR A 1 164 ? 3.765 27.915 45.139 1.00 59.65 164 THR A CA 1
ATOM 1168 C C . THR A 1 164 ? 2.454 28.237 44.409 1.00 59.19 164 THR A C 1
ATOM 1169 O O . THR A 1 164 ? 2.278 27.829 43.254 1.00 58.94 164 THR A O 1
ATOM 1173 N N . PRO A 1 165 ? 1.512 28.938 45.084 1.00 58.59 165 PRO A N 1
ATOM 1174 C CA . PRO A 1 165 ? 0.312 29.361 44.362 1.00 58.13 165 PRO A CA 1
ATOM 1175 C C . PRO A 1 165 ? 0.627 30.267 43.170 1.00 57.72 165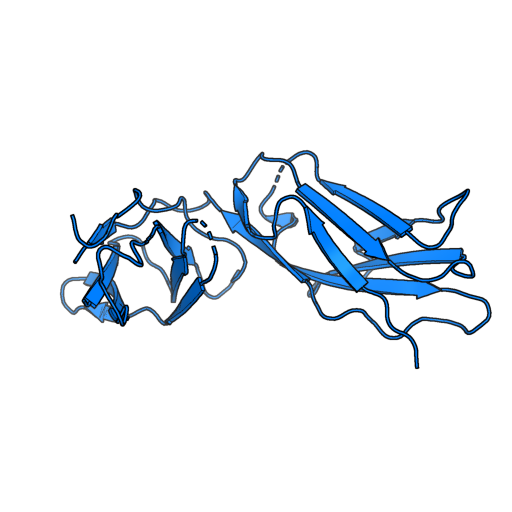 PRO A C 1
ATOM 1176 O O . PRO A 1 165 ? -0.199 30.400 42.270 1.00 57.73 165 PRO A O 1
ATOM 1180 N N . SER A 1 166 ? 1.815 30.870 43.165 1.00 56.98 166 SER A N 1
ATOM 1181 C CA . SER A 1 166 ? 2.233 31.751 42.076 1.00 56.74 166 SER A CA 1
ATOM 1182 C C . SER A 1 166 ? 2.741 30.971 40.863 1.00 56.43 166 SER A C 1
ATOM 1183 O O . SER A 1 166 ? 2.605 31.430 39.723 1.00 56.19 166 SER A O 1
ATOM 1186 N N . HIS A 1 167 ? 3.320 29.796 41.130 1.00 56.18 167 HIS A N 1
ATOM 1187 C CA . HIS A 1 167 ? 3.826 28.882 40.092 1.00 55.80 167 HIS A CA 1
ATOM 1188 C C . HIS A 1 167 ? 3.264 27.468 40.299 1.00 54.52 167 HIS A C 1
ATOM 1189 O O . HIS A 1 167 ? 3.870 26.631 40.982 1.00 54.81 167 HIS A O 1
ATO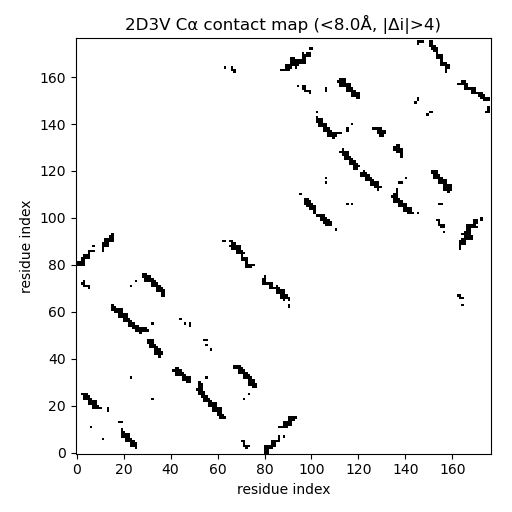M 1196 N N . ARG A 1 168 ? 2.089 27.221 39.728 1.00 52.97 168 ARG A N 1
ATOM 1197 C CA . ARG A 1 168 ? 1.444 25.909 39.790 1.00 51.68 168 ARG A CA 1
ATOM 1198 C C . ARG A 1 168 ? 1.814 25.094 38.564 1.00 50.63 168 ARG A C 1
ATOM 1199 O O . ARG A 1 168 ? 1.948 25.627 37.463 1.00 50.45 168 ARG A O 1
ATOM 1207 N N . TRP A 1 169 ? 1.965 23.794 38.762 1.00 49.61 169 TRP A N 1
ATOM 1208 C CA . TRP A 1 169 ? 2.425 22.901 37.707 1.00 48.03 169 TRP A CA 1
ATOM 1209 C C . TRP A 1 169 ? 1.250 22.140 37.114 1.00 46.70 169 TRP A C 1
ATOM 1210 O O . TRP A 1 169 ? 0.295 21.771 37.822 1.00 46.04 169 TRP A O 1
ATOM 1229 N N . LEU A 1 171 ? 1.325 18.859 35.140 1.00 40.39 171 LEU A N 1
ATOM 1230 C CA . LEU A 1 171 ? 2.276 17.833 34.717 1.00 39.29 171 LEU A CA 1
ATOM 1231 C C . LEU A 1 171 ? 1.663 16.530 34.212 1.00 38.57 171 LEU A C 1
ATOM 1232 O O . LEU A 1 171 ? 0.650 16.043 34.734 1.00 37.91 171 LEU A O 1
ATOM 1237 N N . ARG A 1 172 ? 2.293 15.979 33.178 1.00 36.99 172 ARG A N 1
ATOM 1238 C CA . ARG A 1 172 ? 2.037 14.614 32.769 1.00 35.69 172 ARG A CA 1
ATOM 1239 C C . ARG A 1 172 ? 3.385 13.928 32.626 1.00 35.26 172 ARG A C 1
ATOM 1240 O O . ARG A 1 172 ? 4.430 14.585 32.506 1.00 34.60 172 ARG A O 1
ATOM 1248 N N . CYS A 1 173 ? 3.379 12.607 32.633 1.00 33.92 173 CYS A N 1
ATOM 1249 C CA . CYS A 1 173 ? 4.620 11.881 32.384 1.00 33.67 173 CYS A CA 1
ATOM 1250 C C . CYS A 1 173 ? 4.429 10.760 31.397 1.00 32.37 173 CYS A C 1
ATOM 1251 O O . CYS A 1 173 ? 3.304 10.273 31.184 1.00 31.56 173 CYS A O 1
ATOM 1254 N N . TYR A 1 174 ? 5.557 10.361 30.807 1.00 31.01 174 TYR A N 1
ATOM 1255 C CA . TYR A 1 174 ? 5.598 9.375 29.765 1.00 30.57 174 TYR A CA 1
ATOM 1256 C C . TYR A 1 174 ? 6.713 8.355 30.041 1.00 30.45 174 TYR A C 1
ATOM 1257 O O . TYR A 1 174 ? 7.702 8.669 30.697 1.00 30.18 174 TYR A O 1
ATOM 1266 N N . GLY A 1 175 ? 6.539 7.140 29.515 1.00 30.78 175 GLY A N 1
ATOM 1267 C CA . GLY A 1 175 ? 7.621 6.169 29.436 1.00 31.11 175 GLY A CA 1
ATOM 1268 C C . GLY A 1 175 ? 8.135 5.995 28.008 1.00 31.90 175 GLY A C 1
ATOM 1269 O O . GLY A 1 175 ? 7.400 6.204 27.041 1.00 31.06 175 GLY A O 1
ATOM 1270 N N . SER A 1 176 ? 9.404 5.620 27.883 1.00 32.91 176 SER A N 1
ATOM 1271 C CA . SER A 1 176 ? 9.994 5.268 26.585 1.00 33.56 176 SER A CA 1
ATOM 1272 C C . SER A 1 176 ? 10.883 4.022 26.712 1.00 35.02 176 SER A C 1
ATOM 1273 O O . SER A 1 176 ? 11.208 3.590 27.835 1.00 35.05 176 SER A O 1
ATOM 1276 N N . ARG A 1 177 ? 11.246 3.451 25.557 1.00 35.95 177 ARG A N 1
ATOM 1277 C CA . ARG A 1 177 ? 12.121 2.283 25.466 1.00 37.61 177 ARG A CA 1
ATOM 1278 C C . ARG A 1 177 ? 13.409 2.651 24.750 1.00 38.21 177 ARG A C 1
ATOM 1279 O O . ARG A 1 177 ? 13.411 3.460 23.802 1.00 38.07 177 ARG A O 1
ATOM 1287 N N . ARG A 1 178 ? 14.497 2.033 25.201 1.00 38.90 178 ARG A N 1
ATOM 1288 C CA . ARG A 1 178 ? 15.859 2.419 24.839 1.00 40.49 178 ARG A CA 1
ATOM 1289 C C . ARG A 1 178 ? 16.136 2.322 23.335 1.00 40.13 178 ARG A C 1
ATOM 1290 O O . ARG A 1 178 ? 16.942 3.093 22.803 1.00 40.52 178 ARG A O 1
ATOM 1298 N N . HIS A 1 179 ? 15.469 1.389 22.654 1.00 40.34 179 HIS A N 1
ATOM 1299 C CA . HIS A 1 179 ? 15.728 1.182 21.221 1.00 40.36 179 HIS A CA 1
ATOM 1300 C C . HIS A 1 179 ? 15.091 2.233 20.321 1.00 39.76 179 HIS A C 1
ATOM 1301 O O . HIS A 1 179 ? 15.540 2.436 19.190 1.00 39.90 179 HIS A O 1
ATOM 1308 N N . ILE A 1 180 ? 14.044 2.891 20.825 1.00 38.37 180 ILE A N 1
ATOM 1309 C CA . ILE A 1 180 ? 13.388 3.999 20.106 1.00 37.00 180 ILE A CA 1
ATOM 1310 C C . ILE A 1 180 ? 13.021 5.175 21.039 1.00 35.31 180 ILE A C 1
ATOM 1311 O O . ILE A 1 180 ? 11.896 5.265 21.521 1.00 35.25 180 ILE A O 1
ATOM 1316 N N . LEU A 1 181 ? 13.976 6.076 21.253 1.00 33.30 181 LEU A N 1
ATOM 1317 C CA . LEU A 1 181 ? 13.897 7.083 22.314 1.00 31.77 181 LEU A CA 1
ATOM 1318 C C . LEU A 1 181 ? 12.823 8.160 22.079 1.00 30.88 181 LEU A C 1
ATOM 1319 O O . LEU A 1 181 ? 12.360 8.816 23.024 1.00 30.40 181 LEU A O 1
ATOM 1324 N N . GLN A 1 182 ? 12.444 8.318 20.811 1.00 29.63 182 GLN A N 1
ATOM 1325 C CA . GLN A 1 182 ? 11.466 9.334 20.403 1.00 28.57 182 GLN A CA 1
ATOM 1326 C C . GLN A 1 182 ? 10.043 8.790 20.313 1.00 28.33 182 GLN A C 1
ATOM 1327 O O . GLN A 1 182 ? 9.135 9.461 19.792 1.00 27.27 182 GLN A O 1
ATOM 1333 N N . VAL A 1 183 ? 9.854 7.567 20.794 1.00 28.26 183 VAL A N 1
ATOM 1334 C CA . VAL A 1 183 ? 8.532 6.926 20.807 1.00 29.06 183 VAL A CA 1
ATOM 1335 C C . VAL A 1 183 ? 8.111 6.793 22.272 1.00 30.02 183 VAL A C 1
ATOM 1336 O O . VAL A 1 183 ? 8.749 6.067 23.052 1.00 30.49 183 VAL A O 1
ATOM 1340 N N . TRP A 1 184 ? 7.071 7.540 22.646 1.00 29.32 184 TRP A N 1
ATOM 1341 C CA . TRP A 1 184 ? 6.642 7.611 24.036 1.00 28.69 184 TRP A CA 1
ATOM 1342 C C . TRP A 1 184 ? 5.273 6.955 24.233 1.00 28.06 184 TRP A C 1
ATOM 1343 O O . TRP A 1 184 ? 4.522 6.703 23.270 1.00 27.05 184 TRP A O 1
ATOM 1354 N N . SER A 1 185 ? 4.976 6.644 25.491 1.00 28.57 185 SER A N 1
ATOM 1355 C CA . SER A 1 185 ? 3.662 6.112 25.880 1.00 29.08 185 SER A CA 1
ATOM 1356 C C . SER A 1 185 ? 2.564 7.163 25.723 1.00 30.28 185 SER A C 1
ATOM 1357 O O . SER A 1 185 ? 2.836 8.335 25.441 1.00 30.07 185 SER A O 1
ATOM 1360 N N . GLU A 1 186 ? 1.320 6.740 25.932 1.00 29.84 186 GLU A N 1
ATOM 1361 C CA . GLU A 1 186 ? 0.243 7.673 26.226 1.00 30.86 186 GLU A CA 1
ATOM 1362 C C . GLU A 1 186 ? 0.624 8.467 27.472 1.00 30.04 186 GLU A C 1
ATOM 1363 O O . GLU A 1 186 ? 1.298 7.938 28.348 1.00 30.66 186 GLU A O 1
ATOM 1369 N N . PRO A 1 187 ? 0.219 9.755 27.550 1.00 30.35 187 PRO A N 1
ATOM 1370 C CA . PRO A 1 187 ? 0.613 10.482 28.730 1.00 30.25 187 PRO A CA 1
ATOM 1371 C C . PRO A 1 187 ? -0.201 10.036 29.941 1.00 31.19 187 PRO A C 1
ATOM 1372 O O . PRO A 1 187 ? -1.370 9.673 29.802 1.00 31.86 187 PRO A O 1
ATOM 1376 N N . SER A 1 188 ? 0.424 10.084 31.100 1.00 31.21 188 SER A N 1
ATOM 1377 C CA . SER A 1 188 ? -0.275 9.912 32.360 1.00 33.10 188 SER A CA 1
ATOM 1378 C C . SER A 1 188 ? -1.419 10.931 32.448 1.00 34.19 188 SER A C 1
ATOM 1379 O O . SER A 1 188 ? -1.490 11.887 31.659 1.00 34.35 188 SER A O 1
ATOM 1382 N N . ASP A 1 189 ? -2.320 10.737 33.408 1.00 35.57 189 ASP A N 1
ATOM 1383 C CA . ASP A 1 189 ? -3.294 11.775 33.718 1.00 37.43 189 ASP A CA 1
ATOM 1384 C C . ASP A 1 189 ? -2.594 13.046 34.207 1.00 37.95 189 ASP A C 1
ATOM 1385 O O . ASP A 1 189 ? -1.531 12.978 34.807 1.00 36.71 189 ASP A O 1
ATOM 1390 N N . LEU A 1 190 ? -3.207 14.201 33.960 1.00 40.44 190 LEU A N 1
ATOM 1391 C CA . LEU A 1 190 ? -2.648 15.478 34.405 1.00 42.73 190 LEU A CA 1
ATOM 1392 C C . LEU A 1 190 ? -2.607 15.564 35.933 1.00 44.70 190 LEU A C 1
ATOM 1393 O O . LEU A 1 190 ? -3.617 15.320 36.593 1.00 45.45 190 LEU A O 1
ATOM 1398 N N . LEU A 1 191 ? -1.441 15.884 36.484 1.00 46.73 191 LEU A N 1
ATOM 1399 C CA . LEU A 1 191 ? -1.307 16.123 37.917 1.00 48.93 191 LEU A CA 1
ATOM 1400 C C . LEU A 1 191 ? -1.044 17.602 38.155 1.00 50.59 191 LEU A C 1
ATOM 1401 O O . LEU A 1 191 ? -0.083 18.155 37.622 1.00 50.45 191 LEU A O 1
ATOM 1406 N N . GLU A 1 192 ? -1.898 18.231 38.961 1.00 52.54 192 GLU A N 1
ATOM 1407 C CA . GLU A 1 192 ? -1.723 19.637 39.351 1.00 54.83 192 GLU A CA 1
ATOM 1408 C C . GLU A 1 192 ? -1.175 19.757 40.782 1.00 55.75 192 GLU A C 1
ATOM 1409 O O . GLU A 1 192 ? -1.757 19.211 41.715 1.00 56.08 192 GLU A O 1
ATOM 1415 N N . ILE A 1 193 ? -0.039 20.436 40.933 1.00 57.33 193 ILE A N 1
ATOM 1416 C CA . ILE A 1 193 ? 0.579 20.691 42.245 1.00 59.04 193 ILE A CA 1
ATOM 1417 C C . ILE A 1 193 ? 0.595 22.218 42.425 1.00 60.19 193 ILE A C 1
ATOM 1418 O O . ILE A 1 193 ? 1.057 22.923 41.521 1.00 60.14 193 ILE A O 1
ATOM 1423 N N . PRO A 1 194 ? 0.164 22.739 43.603 1.00 61.42 194 PRO A N 1
ATOM 1424 C CA . PRO A 1 194 ? -0.015 22.165 44.948 1.00 62.42 194 PRO A CA 1
ATOM 1425 C C . PRO A 1 194 ? -1.356 21.490 45.289 1.00 63.52 194 PRO A C 1
ATOM 1426 O O . PRO A 1 194 ? -1.352 20.452 45.963 1.00 63.97 194 PRO A O 1
ATOM 1430 N N . VAL A 1 195 ? -2.479 22.075 44.872 1.00 64.52 195 VAL A N 1
ATOM 1431 C CA . VAL A 1 195 ? -3.816 21.505 45.141 1.00 65.41 195 VAL A CA 1
ATOM 1432 C C . VAL A 1 195 ? -4.798 21.866 44.029 1.00 65.88 195 VAL A C 1
ATOM 1433 O O . VAL A 1 195 ? -5.723 21.106 43.722 1.00 66.03 195 VAL A O 1
#

Nearest PDB structures (foldseek):
  2d3v-assembly1_A  TM=1.006E+00  e=2.392E-37  Homo sapiens
  3p2t-assembly1_A  TM=8.500E-01  e=1.525E-22  Homo sapiens
  6grt-assembly2_B  TM=8.957E-01  e=3.213E-18  Mus musculus
  6grq-assembly1_A  TM=8.951E-01  e=1.720E-17  Mus musculus
  6k7o-assembly4_R  TM=9.686E-01  e=1.336E-14  Homo sapiens

GO terms:
  GO:0005576 extracellular region (C, EXP)
  GO:0005886 plasma membrane (C, EXP)
  GO:0009986 cell surface (C, IDA)
  GO:0032695 negative regulation of interleukin-12 production (P, IDA)
  GO:0032696 negative regulation of interleukin-13 production (P, IDA)
  GO:0050867 positive regulation of cell activation (P, IDA)
  GO:0032731 positive regulation of interleukin-1 beta production (P, IDA)
  GO:0032733 positive regulation of interleukin-10 production (P, IDA)
  GO:0032755 positive regulation of interleukin-6 production (P, IDA)
  GO:0032760 positive regulation of tumor necrosis factor production (P, IDA)
  GO:0051928 positive regulation of calcium ion transport (P, IDA)
  GO:0050729 positive regulation of inflammatory response (P, IDA)
  GO:0043410 positive regulation of MAPK cascade (P, IMP)
  GO:0061098 positive regulation of protein tyrosine kinase activity (P, IMP)
  GO:0005576 extracellular region (C, IMP)

Organism: Homo sapiens (NCBI:txid9606)

Secondary structure (DSSP, 8-state):
--B-EEEEES-SEEETT--EEEEEE--TT--EEEEEETT-SS-SEEE---SSTTEEEEEE---GGG-EEEEEEEEETTEEPBPPPPEEEEEE-SS---EEE--EEEEEESS--SEEEEE----EEEEE-EE-TTS-EEEEEE----BTTB---EEEEEETTEEEEEPPPPPP--S--

B-factor: mean 34.82, std 13.47, range [13.44, 66.03]